Protein AF-A0A972VEA0-F1 (afdb_monomer_lite)

Sequence (124 aa):
VVLGPGDGTGSLEWFEWDGEKWISHELLDFVDHGHSLSLADFDEDGLCDIFTAEMRLNGGNAEAKAWVFFNNGSGSFEKRIIAEGFGWHESKPADLDGDGDIDLLEKPYNWEAPRLDVWLNQAR

Structure (mmCIF, N/CA/C/O backbone):
data_AF-A0A972VEA0-F1
#
_entry.id   AF-A0A972VEA0-F1
#
loop_
_atom_site.group_PDB
_atom_site.id
_atom_site.type_symbol
_atom_site.label_atom_id
_atom_site.label_alt_id
_atom_site.label_comp_id
_atom_site.label_asym_id
_atom_site.label_entity_id
_atom_site.label_seq_id
_atom_site.pdbx_PDB_ins_code
_atom_site.Cartn_x
_atom_site.Cartn_y
_atom_site.Cartn_z
_atom_site.occupancy
_atom_site.B_iso_or_equiv
_atom_site.auth_seq_id
_atom_site.auth_comp_id
_atom_site.auth_asym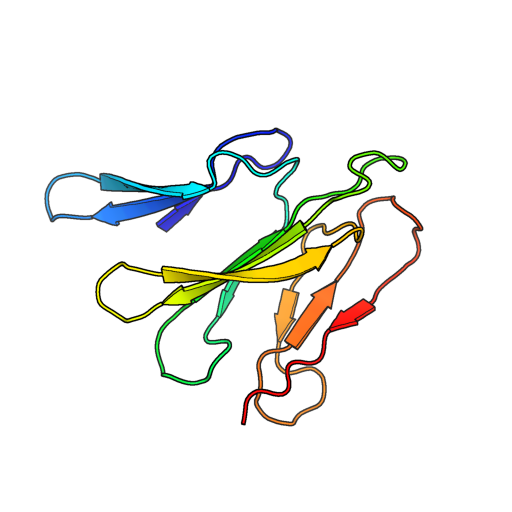_id
_atom_site.auth_atom_id
_atom_site.pdbx_PDB_model_num
ATOM 1 N N . VAL A 1 1 ? -9.745 6.873 8.653 1.00 95.19 1 VAL A N 1
ATOM 2 C CA . VAL A 1 1 ? -9.393 7.509 7.351 1.00 95.19 1 VAL A CA 1
ATOM 3 C C . VAL A 1 1 ? -7.897 7.365 7.159 1.00 95.19 1 VAL A C 1
ATOM 5 O O . VAL A 1 1 ? -7.211 7.437 8.159 1.00 95.19 1 VAL A O 1
ATOM 8 N N . VAL A 1 2 ? -7.383 7.147 5.951 1.00 97.31 2 VAL A N 1
ATOM 9 C CA . VAL A 1 2 ? -5.929 7.079 5.703 1.00 97.31 2 VAL A CA 1
ATOM 10 C C . VAL A 1 2 ? -5.566 8.146 4.682 1.00 97.31 2 VAL A C 1
ATOM 12 O O . VAL A 1 2 ? -6.291 8.299 3.700 1.00 97.31 2 VAL A O 1
ATOM 15 N N . LEU A 1 3 ? -4.495 8.900 4.928 1.00 97.31 3 LEU A N 1
ATOM 16 C CA . LEU A 1 3 ? -3.998 9.944 4.035 1.00 97.31 3 LEU A CA 1
ATOM 17 C C . LEU A 1 3 ? -2.506 9.733 3.774 1.00 97.31 3 LEU A C 1
ATOM 19 O O . LEU A 1 3 ? -1.750 9.396 4.683 1.00 97.31 3 LEU A O 1
ATOM 23 N N . GLY A 1 4 ? -2.104 9.951 2.525 1.00 96.69 4 GLY A N 1
ATOM 24 C CA . GLY A 1 4 ? -0.712 9.943 2.085 1.00 96.69 4 GLY A CA 1
ATOM 25 C C . GLY A 1 4 ? -0.366 11.212 1.299 1.00 96.69 4 GLY A C 1
ATOM 26 O O . GLY A 1 4 ? -1.251 12.024 1.010 1.00 96.69 4 GLY A O 1
ATOM 27 N N . PRO A 1 5 ? 0.912 11.395 0.936 1.00 95.25 5 PRO A N 1
ATOM 28 C CA . PRO A 1 5 ? 1.428 12.666 0.425 1.00 95.25 5 PRO A CA 1
ATOM 29 C C . PRO A 1 5 ? 1.100 12.965 -1.050 1.00 95.25 5 PRO A C 1
ATOM 31 O O . PRO A 1 5 ? 1.275 14.106 -1.479 1.00 95.25 5 PRO A O 1
ATOM 34 N N . GLY A 1 6 ? 0.629 11.991 -1.840 1.00 94.06 6 GLY A N 1
ATOM 35 C CA . GLY A 1 6 ? 0.309 12.192 -3.260 1.00 94.06 6 GLY A CA 1
ATOM 36 C C . GLY A 1 6 ? 1.551 12.502 -4.102 1.00 94.06 6 GLY A C 1
ATOM 37 O O . GLY A 1 6 ? 2.462 11.690 -4.142 1.00 94.06 6 GLY A O 1
ATOM 38 N N . ASP A 1 7 ? 1.605 13.672 -4.750 1.00 91.31 7 ASP A N 1
ATOM 39 C CA . ASP A 1 7 ? 2.723 14.131 -5.608 1.00 91.31 7 ASP A CA 1
ATOM 40 C C . ASP A 1 7 ? 3.986 14.584 -4.843 1.00 91.31 7 ASP A C 1
ATOM 42 O O . ASP A 1 7 ? 4.913 15.134 -5.436 1.00 91.31 7 ASP A O 1
ATOM 46 N N . GLY A 1 8 ? 4.023 14.417 -3.522 1.00 93.62 8 GLY A N 1
ATOM 47 C CA . GLY A 1 8 ? 5.156 14.807 -2.688 1.00 93.62 8 GLY A CA 1
ATOM 48 C C . GLY A 1 8 ? 5.745 13.650 -1.895 1.00 93.62 8 GLY A C 1
ATOM 49 O O . GLY A 1 8 ? 5.278 12.514 -1.949 1.00 93.62 8 GLY A O 1
ATOM 50 N N . THR A 1 9 ? 6.758 13.977 -1.100 1.00 96.19 9 THR A N 1
ATOM 51 C CA . THR A 1 9 ? 7.306 13.094 -0.070 1.00 96.19 9 THR A CA 1
ATOM 52 C C . THR A 1 9 ? 6.777 13.550 1.289 1.00 96.19 9 THR A C 1
ATOM 54 O O . THR A 1 9 ? 6.914 14.722 1.645 1.00 96.19 9 THR A O 1
ATOM 57 N N . GLY A 1 10 ? 6.163 12.650 2.051 1.00 97.25 10 GLY A N 1
ATOM 58 C CA . GLY A 1 10 ? 5.589 12.971 3.362 1.00 97.25 10 GLY A CA 1
ATOM 59 C C . GLY A 1 10 ? 5.001 11.750 4.056 1.00 97.25 10 GLY A C 1
ATOM 60 O O . GLY A 1 10 ? 4.989 10.669 3.468 1.00 97.25 10 GLY A O 1
ATOM 61 N N . SER A 1 11 ? 4.548 11.914 5.298 1.00 98.12 11 SER A N 1
ATOM 62 C CA . SER A 1 11 ? 4.069 10.808 6.131 1.00 98.12 11 SER A CA 1
ATOM 63 C C . SER A 1 11 ? 2.848 10.102 5.535 1.00 98.12 11 SER A C 1
ATOM 65 O O . SER A 1 11 ? 2.032 10.693 4.820 1.00 98.12 11 SER A O 1
ATOM 67 N N . LEU A 1 12 ? 2.725 8.812 5.853 1.00 98.44 12 LEU A N 1
ATOM 68 C CA . LEU A 1 12 ? 1.470 8.077 5.735 1.00 98.44 12 LEU A CA 1
ATOM 69 C C . LEU A 1 12 ? 0.835 8.019 7.119 1.00 98.44 12 LEU A C 1
ATOM 71 O O . LEU A 1 12 ? 1.436 7.490 8.055 1.00 98.44 12 LEU A O 1
ATOM 75 N N . GLU A 1 13 ? -0.389 8.517 7.238 1.00 97.94 13 GLU A N 1
ATOM 76 C CA . GLU A 1 13 ? -1.095 8.592 8.514 1.00 97.94 13 GLU A CA 1
ATOM 77 C C . GLU A 1 13 ? -2.488 7.986 8.398 1.00 97.94 13 GLU A C 1
ATOM 79 O O . GLU A 1 13 ? -3.194 8.179 7.401 1.00 97.94 13 GLU A O 1
ATOM 84 N N . TRP A 1 14 ? -2.916 7.294 9.453 1.00 96.88 14 TRP A N 1
ATOM 85 C CA . TRP A 1 14 ? -4.320 6.970 9.645 1.00 96.88 14 TRP A CA 1
ATOM 86 C C . TRP A 1 14 ? -4.924 7.829 10.754 1.00 96.88 14 TRP A C 1
ATOM 88 O O . TRP A 1 14 ? -4.272 8.219 11.717 1.00 96.88 14 TRP A O 1
ATOM 98 N N . PHE A 1 15 ? -6.194 8.158 10.576 1.00 96.75 15 PHE A N 1
ATOM 99 C CA . PHE A 1 15 ? -6.958 9.061 11.414 1.00 96.75 15 PHE A CA 1
ATOM 100 C C . PHE A 1 15 ? -8.156 8.323 11.993 1.00 96.75 15 PHE A C 1
ATOM 102 O O . PHE A 1 15 ? -8.992 7.783 11.249 1.00 96.75 15 PHE A O 1
ATOM 109 N N . GLU A 1 16 ? -8.240 8.354 13.314 1.00 95.44 16 GLU A N 1
ATOM 110 C CA . GLU A 1 16 ? -9.312 7.807 14.134 1.00 95.44 16 GLU A CA 1
ATOM 111 C C . GLU A 1 16 ? -10.223 8.934 14.619 1.00 95.44 16 GLU A C 1
ATOM 113 O O . GLU A 1 16 ? -9.734 9.968 15.067 1.00 95.44 16 GLU A O 1
ATOM 118 N N . TRP A 1 17 ? -11.541 8.756 14.547 1.00 96.75 17 TRP A N 1
ATOM 119 C CA . TRP A 1 17 ? -12.476 9.677 15.194 1.00 96.75 17 TRP A CA 1
ATOM 120 C C . TRP A 1 17 ? -12.775 9.177 16.607 1.00 96.75 17 TRP A C 1
ATOM 122 O O . TRP A 1 17 ? -13.403 8.131 16.756 1.00 96.75 17 TRP A O 1
ATOM 132 N N . ASP A 1 18 ? -12.371 9.929 17.633 1.00 95.88 18 ASP A N 1
ATOM 133 C CA . ASP A 1 18 ? -12.560 9.538 19.042 1.00 95.88 18 ASP A CA 1
ATOM 134 C C . ASP A 1 18 ? -13.942 9.916 19.616 1.00 95.88 18 ASP A C 1
ATOM 136 O O . ASP A 1 18 ? -14.247 9.619 20.771 1.00 95.88 18 ASP A O 1
ATOM 140 N N . GLY A 1 19 ? -14.793 10.563 18.812 1.00 97.88 19 GLY A N 1
ATOM 141 C CA . GLY A 1 19 ? -16.074 11.130 19.242 1.00 97.88 19 GLY A CA 1
ATOM 142 C C . GLY A 1 19 ? -16.091 12.661 19.274 1.00 97.88 19 GLY A C 1
ATOM 143 O O . GLY A 1 19 ? -17.171 13.245 19.177 1.00 97.88 19 GLY A O 1
ATOM 144 N N . GLU A 1 20 ? -14.925 13.307 19.346 1.00 98.38 20 GLU A N 1
ATOM 145 C CA . GLU A 1 20 ? -14.781 14.766 19.453 1.00 98.38 20 GLU A CA 1
ATOM 146 C C . GLU A 1 20 ? -13.797 15.356 18.437 1.00 98.38 20 GLU A C 1
ATOM 148 O O . GLU A 1 20 ? -13.993 16.477 17.955 1.00 98.38 20 GLU A O 1
ATOM 153 N N . LYS A 1 21 ? -12.736 14.619 18.106 1.00 97.88 21 LYS A N 1
ATOM 154 C CA . LYS A 1 21 ? -11.676 15.043 17.190 1.00 97.88 21 LYS A CA 1
ATOM 155 C C . LYS A 1 21 ? -11.104 13.861 16.413 1.00 97.88 21 LYS A C 1
ATOM 157 O O . LYS A 1 21 ? -11.274 12.695 16.756 1.00 97.88 21 LYS A O 1
ATOM 162 N N . TRP A 1 22 ? -10.385 14.199 15.349 1.00 97.94 22 TRP A N 1
ATOM 163 C CA . TRP A 1 22 ? -9.544 13.246 14.641 1.00 97.94 22 TRP A CA 1
ATOM 164 C C . TRP A 1 22 ? -8.193 13.125 15.351 1.00 97.94 22 TRP A C 1
ATOM 166 O O . TRP A 1 22 ? -7.521 14.134 15.578 1.00 97.94 22 TRP A O 1
ATOM 176 N N . ILE A 1 23 ? -7.811 11.900 15.696 1.00 97.31 23 ILE A N 1
ATOM 177 C CA . ILE A 1 23 ? -6.497 11.531 16.223 1.00 97.31 23 ILE A CA 1
ATOM 178 C C . ILE A 1 23 ? -5.687 10.944 15.075 1.00 97.31 23 ILE A C 1
ATOM 180 O O . ILE A 1 23 ? -6.144 9.996 14.440 1.00 97.31 23 ILE A O 1
ATOM 184 N N . SER A 1 24 ? -4.518 11.520 14.791 1.00 97.00 24 SER A N 1
ATOM 185 C CA . SER A 1 24 ? -3.598 10.971 13.799 1.00 97.00 24 SER A CA 1
ATOM 186 C C . SER A 1 24 ? -2.660 9.947 14.425 1.00 97.00 24 SER A C 1
ATOM 188 O O . SER A 1 24 ? -2.225 10.081 15.571 1.00 97.00 24 SER A O 1
ATOM 190 N N . HIS A 1 25 ? -2.343 8.935 13.633 1.00 96.44 25 HIS A N 1
ATOM 191 C CA . HIS A 1 25 ? -1.453 7.841 13.967 1.00 96.44 25 HIS A CA 1
ATOM 192 C C . HIS A 1 25 ? -0.545 7.589 12.758 1.00 96.44 25 HIS A C 1
ATOM 194 O O . HIS A 1 25 ? -1.020 7.306 11.655 1.00 96.44 25 HIS A O 1
ATOM 200 N N . GLU A 1 26 ? 0.763 7.723 12.951 1.00 97.31 26 GLU A N 1
ATOM 201 C CA . GLU A 1 26 ? 1.756 7.557 11.887 1.00 97.31 26 GLU A CA 1
ATOM 202 C C . GLU A 1 26 ? 1.959 6.073 11.544 1.00 97.31 26 GLU A C 1
ATOM 204 O O . GLU A 1 26 ? 2.141 5.234 12.427 1.00 97.31 26 GLU A O 1
ATOM 209 N N . LEU A 1 27 ? 1.928 5.751 10.249 1.00 98.00 27 LEU A N 1
ATOM 210 C CA . LEU A 1 27 ? 2.242 4.423 9.708 1.00 98.00 27 LEU A CA 1
ATOM 211 C C . LEU A 1 27 ? 3.657 4.385 9.117 1.00 98.00 27 LEU A C 1
ATOM 213 O O . LEU A 1 27 ? 4.373 3.386 9.255 1.00 98.00 27 LEU A O 1
ATOM 217 N N . LEU A 1 28 ? 4.047 5.476 8.448 1.00 98.12 28 LEU A N 1
ATOM 218 C CA . LEU A 1 28 ? 5.375 5.700 7.881 1.00 98.12 28 LEU A CA 1
ATOM 219 C C . LEU A 1 28 ? 5.772 7.165 8.021 1.00 98.12 28 LEU A C 1
ATOM 221 O O . LEU A 1 28 ? 4.992 8.044 7.656 1.00 98.12 28 LEU A O 1
ATOM 225 N N . ASP A 1 29 ? 7.026 7.389 8.408 1.00 97.56 29 ASP A N 1
ATOM 226 C CA . ASP A 1 29 ? 7.669 8.704 8.450 1.00 97.56 29 ASP A CA 1
ATOM 227 C C . ASP A 1 29 ? 7.606 9.404 7.080 1.00 97.56 29 ASP A C 1
ATOM 229 O O . ASP A 1 29 ? 7.414 10.618 6.995 1.00 97.56 29 ASP A O 1
ATOM 233 N N . PHE A 1 30 ? 7.764 8.642 5.989 1.00 97.19 30 PHE A N 1
ATOM 234 C CA . PHE A 1 30 ? 7.561 9.140 4.634 1.00 97.19 30 PHE A CA 1
ATOM 235 C C . PHE A 1 30 ? 7.159 8.052 3.626 1.00 97.19 30 PHE A C 1
ATOM 237 O O . PHE A 1 30 ? 7.488 6.878 3.784 1.00 97.19 30 PHE A O 1
ATOM 244 N N . VAL A 1 31 ? 6.494 8.492 2.559 1.00 98.12 31 VAL A N 1
ATOM 245 C CA . VAL A 1 31 ? 6.265 7.782 1.296 1.00 98.12 31 VAL A CA 1
ATOM 246 C C . VAL A 1 31 ? 6.658 8.733 0.169 1.00 98.12 31 VAL A C 1
ATOM 248 O O . VAL A 1 31 ? 6.202 9.878 0.148 1.00 98.12 31 VAL A O 1
ATOM 251 N N . ASP A 1 32 ? 7.510 8.301 -0.757 1.00 97.25 32 ASP A N 1
ATOM 252 C CA . ASP A 1 32 ? 7.903 9.113 -1.909 1.00 97.25 32 ASP A CA 1
ATOM 253 C C . ASP A 1 32 ? 6.8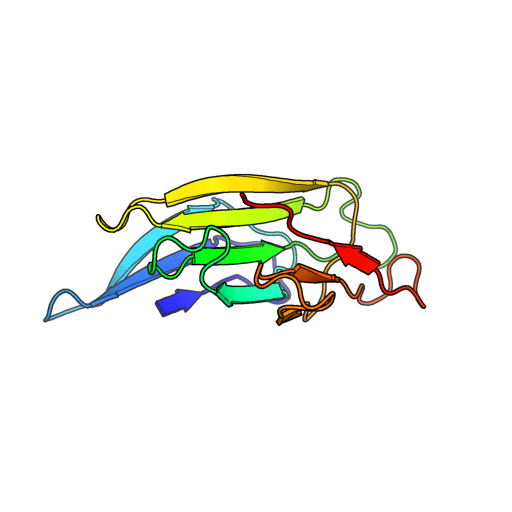98 8.991 -3.068 1.00 97.25 32 ASP A C 1
ATOM 255 O O . ASP A 1 32 ? 6.777 7.944 -3.707 1.00 97.25 32 ASP A O 1
ATOM 259 N N . HIS A 1 33 ? 6.166 10.074 -3.347 1.00 96.19 33 HIS A N 1
ATOM 260 C CA . HIS A 1 33 ? 5.141 10.144 -4.391 1.00 96.19 33 HIS A CA 1
ATOM 261 C C . HIS A 1 33 ? 4.074 9.028 -4.272 1.00 96.19 33 HIS A C 1
ATOM 263 O O . HIS A 1 33 ? 3.821 8.275 -5.216 1.00 96.19 33 HIS A O 1
ATOM 269 N N . GLY A 1 34 ? 3.475 8.885 -3.083 1.00 95.75 34 GLY A N 1
ATOM 270 C CA . GLY A 1 34 ? 2.529 7.815 -2.735 1.00 95.75 34 GLY A CA 1
ATOM 271 C C . GLY A 1 34 ? 1.170 7.900 -3.442 1.00 95.75 34 GLY A C 1
ATOM 272 O O . GLY A 1 34 ? 0.181 8.308 -2.834 1.00 95.75 34 GLY A O 1
ATOM 273 N N . HIS A 1 35 ? 1.114 7.500 -4.716 1.00 95.44 35 HIS A N 1
ATOM 274 C CA . HIS A 1 35 ? -0.087 7.527 -5.576 1.00 95.44 35 HIS A CA 1
ATOM 275 C C . HIS A 1 35 ? -0.885 6.224 -5.615 1.00 95.44 35 HIS A C 1
ATOM 277 O O . HIS A 1 35 ? -1.886 6.109 -6.325 1.00 95.44 35 HIS A O 1
ATOM 283 N N . SER A 1 36 ? -0.444 5.215 -4.878 1.00 97.50 36 SER A N 1
ATOM 284 C CA . SER A 1 36 ? -1.223 4.002 -4.664 1.00 97.50 36 SER A CA 1
ATOM 285 C C . SER A 1 36 ? -1.596 3.955 -3.194 1.00 97.50 36 SER A C 1
ATOM 287 O O . SER A 1 36 ? -0.707 3.910 -2.355 1.00 97.50 36 SER A O 1
ATOM 289 N N . LEU A 1 37 ? -2.892 4.008 -2.895 1.00 98.06 37 LEU A N 1
ATOM 290 C CA . LEU A 1 37 ? -3.441 3.834 -1.554 1.00 98.06 37 LEU A CA 1
ATOM 291 C C . LEU A 1 37 ? -4.776 3.105 -1.680 1.00 98.06 37 LEU A C 1
ATOM 293 O O . LEU A 1 37 ? -5.683 3.580 -2.369 1.00 98.06 37 LEU A O 1
ATOM 297 N N . SER A 1 38 ? -4.902 1.958 -1.026 1.00 97.94 38 SER A N 1
ATOM 298 C CA . SER A 1 38 ? -6.149 1.199 -1.002 1.00 97.94 38 SER A CA 1
ATOM 299 C C . SER A 1 38 ? -6.330 0.459 0.310 1.00 97.94 38 SER A C 1
ATOM 301 O O . SER A 1 38 ? -5.389 0.253 1.072 1.00 97.94 38 SER A O 1
ATOM 303 N N . LEU A 1 39 ? -7.576 0.075 0.544 1.00 97.56 39 LEU A N 1
ATOM 304 C CA . LEU A 1 39 ? -8.031 -0.662 1.704 1.00 97.56 39 LEU A CA 1
ATOM 305 C C . LEU A 1 39 ? -8.647 -1.974 1.208 1.00 97.56 39 LEU A C 1
ATOM 307 O O . LEU A 1 39 ? -9.526 -1.925 0.344 1.00 97.56 39 LEU A O 1
ATOM 311 N N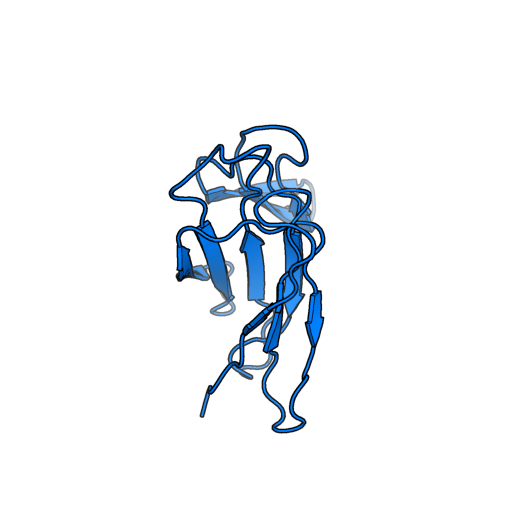 . ALA A 1 40 ? -8.160 -3.108 1.700 1.00 97.38 40 ALA A N 1
ATOM 312 C CA . ALA A 1 40 ? -8.649 -4.453 1.387 1.00 97.38 40 ALA A CA 1
ATOM 313 C C . ALA A 1 40 ? -8.262 -5.407 2.526 1.00 97.38 40 ALA A C 1
ATOM 315 O O . ALA A 1 40 ? -7.427 -5.042 3.341 1.00 97.38 40 ALA A O 1
ATOM 316 N N . ASP A 1 41 ? -8.879 -6.578 2.595 1.00 97.00 41 ASP A N 1
ATOM 317 C CA . ASP A 1 41 ? -8.522 -7.654 3.527 1.00 97.00 41 ASP A CA 1
ATOM 318 C C . ASP A 1 41 ? -7.563 -8.596 2.779 1.00 97.00 41 ASP A C 1
ATOM 320 O O . ASP A 1 41 ? -8.004 -9.328 1.893 1.00 97.00 41 ASP A O 1
ATOM 324 N N . PHE A 1 42 ? -6.248 -8.449 2.985 1.00 97.56 42 PHE A N 1
ATOM 325 C CA . PHE A 1 42 ? -5.228 -9.174 2.209 1.00 97.56 42 PHE A CA 1
ATOM 326 C C . PHE A 1 42 ? -4.850 -10.522 2.835 1.00 97.56 42 PHE A C 1
ATOM 328 O O . PHE A 1 42 ? -4.176 -11.314 2.174 1.00 97.56 42 PHE A O 1
ATOM 335 N N . ASP A 1 43 ? -5.215 -10.775 4.091 1.00 96.38 43 ASP A N 1
ATOM 336 C CA . ASP A 1 43 ? -4.957 -12.046 4.780 1.00 96.38 43 ASP A CA 1
ATOM 337 C C . ASP A 1 43 ? -6.228 -12.810 5.192 1.00 96.38 43 ASP A C 1
ATOM 339 O O . ASP A 1 43 ? -6.134 -13.838 5.867 1.00 96.38 43 ASP A O 1
ATOM 343 N N . GLU A 1 44 ? -7.389 -12.360 4.711 1.00 95.56 44 GLU A N 1
ATOM 344 C CA . GLU A 1 44 ? -8.710 -12.974 4.883 1.00 95.56 44 GLU A CA 1
ATOM 345 C C . GLU A 1 44 ? -9.157 -13.119 6.348 1.00 95.56 44 GLU A C 1
ATOM 347 O O . GLU A 1 44 ? -9.956 -14.002 6.696 1.00 95.56 44 GLU A O 1
ATOM 352 N N . ASP A 1 45 ? -8.669 -12.256 7.240 1.00 95.88 45 ASP A N 1
ATOM 353 C CA . ASP A 1 45 ? -9.018 -12.306 8.660 1.00 95.88 45 ASP A CA 1
ATOM 354 C C . ASP A 1 45 ? -10.319 -11.540 8.997 1.00 95.88 45 ASP A C 1
ATOM 356 O O . ASP A 1 45 ? -10.841 -11.608 10.121 1.00 95.88 45 ASP A O 1
ATOM 360 N N . GLY A 1 46 ? -10.906 -10.875 7.997 1.00 95.56 46 GLY A N 1
ATOM 361 C CA . GLY A 1 46 ? -12.116 -10.068 8.100 1.00 95.56 46 GLY A CA 1
ATOM 362 C C . GLY A 1 46 ? -11.861 -8.624 8.537 1.00 95.56 46 GLY A C 1
ATOM 363 O O . GLY A 1 46 ? -12.827 -7.870 8.731 1.00 95.56 46 GLY A O 1
ATOM 364 N N . LEU A 1 47 ? -10.602 -8.224 8.720 1.00 96.44 47 LEU A N 1
ATOM 365 C CA . LEU A 1 47 ? -10.187 -6.871 9.049 1.00 96.44 47 LEU A CA 1
ATOM 366 C C . LEU A 1 47 ? -9.641 -6.173 7.807 1.00 96.44 47 LEU A C 1
ATOM 368 O O . LEU A 1 47 ? -9.083 -6.749 6.887 1.00 96.44 47 LEU A O 1
ATOM 372 N N . CYS A 1 48 ? -9.867 -4.865 7.751 1.00 95.56 48 CYS A N 1
ATOM 373 C CA . CYS A 1 48 ? -9.395 -4.083 6.625 1.00 95.56 48 CYS A CA 1
ATOM 374 C C . CYS A 1 48 ? -7.943 -3.655 6.852 1.00 95.56 48 CYS A C 1
ATOM 376 O O . CYS A 1 48 ? -7.664 -2.928 7.815 1.00 95.56 48 CYS A O 1
ATOM 378 N N . ASP A 1 49 ? -7.079 -4.014 5.912 1.00 98.06 49 ASP A N 1
ATOM 379 C CA . ASP A 1 49 ? -5.670 -3.641 5.844 1.00 98.06 49 ASP A CA 1
ATOM 380 C C . ASP A 1 49 ? -5.455 -2.403 4.974 1.00 98.06 49 ASP A C 1
ATOM 382 O O . ASP A 1 49 ? -6.372 -1.889 4.322 1.00 98.06 49 ASP A O 1
ATOM 386 N N . ILE A 1 50 ? -4.211 -1.921 4.947 1.00 98.44 50 ILE A N 1
ATOM 387 C CA . ILE A 1 50 ? -3.808 -0.749 4.167 1.00 98.44 50 ILE A CA 1
ATOM 388 C C . ILE A 1 50 ? -2.684 -1.135 3.213 1.00 98.44 50 ILE A C 1
ATOM 390 O O . ILE A 1 50 ? -1.618 -1.561 3.645 1.00 98.44 50 ILE A O 1
ATOM 394 N N . PHE A 1 51 ? -2.884 -0.897 1.921 1.00 98.62 51 PHE A N 1
ATOM 395 C CA . PHE A 1 51 ? -1.830 -0.954 0.914 1.00 98.62 51 PHE A CA 1
ATOM 396 C C . PHE A 1 51 ? -1.407 0.459 0.519 1.00 98.62 51 PHE A C 1
ATOM 398 O O . PHE A 1 51 ? -2.260 1.302 0.234 1.00 98.62 51 PHE A O 1
ATOM 405 N N . THR A 1 52 ? -0.099 0.707 0.458 1.00 98.69 52 THR A N 1
ATOM 406 C CA . THR A 1 52 ? 0.468 1.924 -0.135 1.00 98.69 52 THR A CA 1
ATOM 407 C C . THR A 1 52 ? 1.743 1.609 -0.903 1.00 98.69 52 THR A C 1
ATOM 409 O O . THR A 1 52 ? 2.447 0.654 -0.569 1.00 98.69 52 THR A O 1
ATOM 412 N N . ALA A 1 53 ? 2.083 2.419 -1.899 1.00 98.31 53 ALA A N 1
ATOM 413 C CA . ALA A 1 53 ? 3.329 2.236 -2.630 1.00 98.31 53 ALA A CA 1
ATOM 414 C C . ALA A 1 53 ? 3.881 3.531 -3.225 1.00 98.31 53 ALA A C 1
ATOM 416 O O . ALA A 1 53 ? 3.136 4.458 -3.552 1.00 98.31 53 ALA A O 1
ATOM 417 N N . GLU A 1 54 ? 5.200 3.555 -3.383 1.00 98.12 54 GLU A N 1
ATOM 418 C CA . GLU A 1 54 ? 5.947 4.669 -3.948 1.00 98.12 54 GLU A CA 1
ATOM 419 C C . GLU A 1 54 ? 5.978 4.622 -5.471 1.00 98.12 54 GLU A C 1
ATOM 421 O O . GLU A 1 54 ? 6.106 3.570 -6.111 1.00 98.12 54 GLU A O 1
ATOM 426 N N . MET A 1 55 ? 5.928 5.807 -6.064 1.00 96.25 55 MET A N 1
ATOM 427 C CA . MET A 1 55 ? 6.088 5.966 -7.496 1.00 96.25 55 MET A CA 1
ATOM 428 C C . MET A 1 55 ? 7.567 6.084 -7.871 1.00 96.25 55 MET A C 1
ATOM 430 O O . MET A 1 55 ? 8.388 6.668 -7.166 1.00 96.25 55 MET A O 1
ATOM 434 N N . ARG A 1 56 ? 7.895 5.600 -9.072 1.00 95.75 56 ARG A N 1
ATOM 435 C CA . ARG A 1 56 ? 9.162 5.892 -9.749 1.00 95.75 56 ARG A CA 1
ATOM 436 C C . ARG A 1 56 ? 8.918 6.834 -10.921 1.00 95.75 56 ARG A C 1
ATOM 438 O O . ARG A 1 56 ? 8.252 6.465 -11.889 1.00 95.75 56 ARG A O 1
ATOM 445 N N . LEU A 1 57 ? 9.479 8.041 -10.848 1.00 91.69 57 LEU A N 1
ATOM 446 C CA . LEU A 1 57 ? 9.396 9.049 -11.908 1.00 91.69 57 LEU A CA 1
ATOM 447 C C . LEU A 1 57 ? 10.727 9.143 -12.663 1.00 91.69 57 LEU A C 1
ATOM 449 O O . LEU A 1 57 ? 11.760 9.458 -12.077 1.00 91.69 57 LEU A O 1
ATOM 453 N N . ASN A 1 58 ? 10.711 8.900 -13.976 1.00 90.00 58 ASN A N 1
ATOM 454 C CA . ASN A 1 58 ? 11.881 9.015 -14.861 1.00 90.00 58 ASN A CA 1
ATOM 455 C C . ASN A 1 58 ? 13.116 8.220 -14.377 1.00 90.00 58 ASN A C 1
ATOM 457 O O . ASN A 1 58 ? 14.251 8.665 -14.538 1.00 90.00 58 ASN A O 1
ATOM 461 N N . GLY A 1 59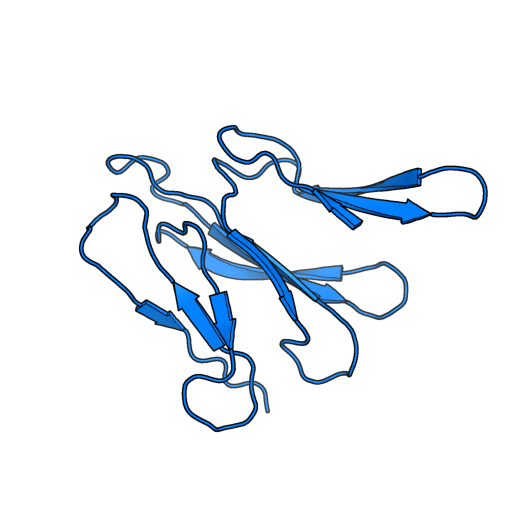 ? 12.903 7.056 -13.754 1.00 85.94 59 GLY A N 1
ATOM 462 C CA . GLY A 1 59 ? 13.976 6.218 -13.202 1.00 85.94 59 GLY A CA 1
ATOM 463 C C . GLY A 1 59 ? 14.454 6.606 -11.797 1.00 85.94 59 GLY A C 1
ATOM 464 O O . GLY A 1 59 ? 15.265 5.874 -11.229 1.00 85.94 59 GLY A O 1
ATOM 465 N N . GLY A 1 60 ? 13.927 7.692 -11.219 1.00 93.69 60 GLY A N 1
ATOM 466 C CA . GLY A 1 60 ? 14.111 8.049 -9.812 1.00 93.69 60 GLY A CA 1
ATOM 467 C C . GLY A 1 60 ? 13.532 7.008 -8.847 1.00 93.69 60 GLY A C 1
ATOM 468 O O . GLY A 1 60 ? 12.870 6.056 -9.270 1.00 93.69 60 GLY A O 1
ATOM 469 N N . ASN A 1 61 ? 13.829 7.197 -7.559 1.00 95.50 61 ASN A N 1
ATOM 470 C CA . ASN A 1 61 ? 13.471 6.295 -6.463 1.00 95.50 61 ASN A CA 1
ATOM 471 C C . ASN A 1 61 ? 13.753 4.812 -6.795 1.00 95.50 61 ASN A C 1
ATOM 473 O O . ASN A 1 61 ? 12.858 3.983 -6.907 1.00 95.50 61 ASN A O 1
ATOM 477 N N . ALA A 1 62 ? 15.020 4.472 -7.054 1.00 96.44 62 ALA A N 1
ATOM 478 C CA . ALA A 1 62 ? 15.397 3.119 -7.479 1.00 96.44 62 ALA A CA 1
ATOM 479 C C . ALA A 1 62 ? 15.108 2.031 -6.432 1.00 96.44 62 ALA A C 1
ATOM 481 O O . ALA A 1 62 ? 15.029 0.861 -6.793 1.00 96.44 62 ALA A O 1
ATOM 482 N N . GLU A 1 63 ? 14.931 2.426 -5.173 1.00 96.44 63 GLU A N 1
ATOM 483 C CA . GLU A 1 63 ? 14.585 1.555 -4.050 1.00 96.44 63 GLU A CA 1
ATOM 484 C C . GLU A 1 63 ? 13.102 1.679 -3.666 1.00 96.44 63 GLU A C 1
ATOM 486 O O . GLU A 1 63 ? 12.747 1.291 -2.558 1.00 96.44 63 GLU A O 1
ATOM 491 N N . ALA A 1 64 ? 12.254 2.207 -4.563 1.00 97.38 64 ALA A N 1
ATOM 492 C CA . ALA A 1 64 ? 10.828 2.426 -4.322 1.00 97.38 64 ALA A CA 1
ATOM 493 C C . ALA A 1 64 ? 10.147 1.192 -3.736 1.00 97.38 64 ALA A C 1
ATOM 495 O O . ALA A 1 64 ? 10.355 0.076 -4.222 1.00 97.38 64 ALA A O 1
ATOM 496 N N . LYS A 1 65 ? 9.320 1.397 -2.714 1.00 98.38 65 LYS A N 1
ATOM 497 C CA . LYS A 1 65 ? 8.705 0.296 -1.966 1.00 98.38 65 LYS A CA 1
ATOM 498 C C . LYS A 1 65 ? 7.194 0.279 -2.091 1.00 98.38 65 LYS A C 1
ATOM 500 O O . LYS A 1 65 ? 6.544 1.313 -2.222 1.00 98.38 65 LYS A O 1
ATOM 505 N N . ALA A 1 66 ? 6.650 -0.923 -1.987 1.00 98.50 66 ALA A N 1
ATOM 506 C CA 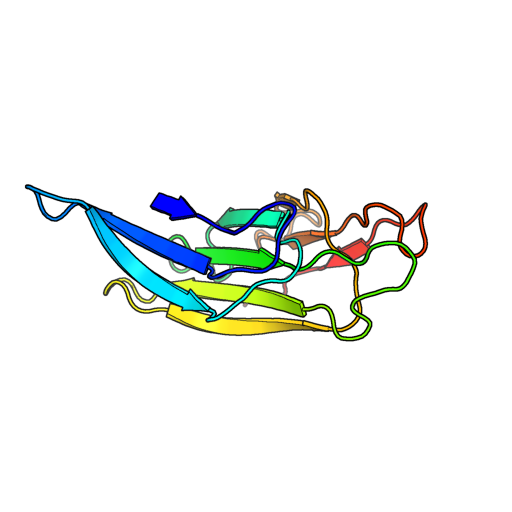. ALA A 1 66 ? 5.242 -1.163 -1.733 1.00 98.50 66 ALA A CA 1
ATOM 507 C C . ALA A 1 66 ? 5.084 -1.860 -0.383 1.00 98.50 66 ALA A C 1
ATOM 509 O O . ALA A 1 66 ? 5.819 -2.804 -0.074 1.00 98.50 66 ALA A O 1
ATOM 510 N N . TRP A 1 67 ? 4.120 -1.403 0.410 1.00 98.69 67 TRP A N 1
ATOM 511 C CA . TRP A 1 67 ? 3.831 -1.933 1.734 1.00 98.69 67 TRP A CA 1
ATOM 512 C C . TRP A 1 67 ? 2.383 -2.375 1.856 1.00 98.69 67 TRP A C 1
ATOM 514 O O . TRP A 1 67 ? 1.479 -1.744 1.305 1.00 98.69 67 TRP A O 1
ATOM 524 N N . VAL A 1 68 ? 2.186 -3.398 2.682 1.00 98.50 68 VAL A N 1
ATOM 525 C CA . VAL A 1 68 ? 0.891 -3.739 3.270 1.00 98.50 68 VAL A CA 1
ATOM 526 C C . VAL A 1 68 ? 1.008 -3.628 4.789 1.00 98.50 68 VAL A C 1
ATOM 528 O O . VAL A 1 68 ? 2.013 -4.030 5.383 1.00 98.50 68 VAL A O 1
ATOM 531 N N . PHE A 1 69 ? -0.003 -3.032 5.405 1.00 98.56 69 PHE A N 1
ATOM 532 C CA . PHE A 1 69 ? -0.167 -2.895 6.846 1.00 98.56 69 PHE A CA 1
ATOM 533 C C . PHE A 1 69 ? -1.348 -3.764 7.263 1.00 98.56 69 PHE A C 1
ATOM 535 O O . PHE A 1 69 ? -2.491 -3.349 7.074 1.00 98.56 69 PHE A O 1
ATOM 542 N N . PHE A 1 70 ? -1.052 -4.938 7.816 1.00 98.00 70 PHE A N 1
ATOM 543 C CA . PHE A 1 70 ? -2.052 -5.913 8.247 1.00 98.00 70 PHE A CA 1
ATOM 544 C C . PHE A 1 70 ? -2.649 -5.501 9.585 1.00 98.00 70 PHE A C 1
ATOM 546 O O . PHE A 1 70 ? -1.914 -5.291 10.556 1.00 98.00 70 PHE A O 1
ATOM 553 N N . ASN A 1 71 ? -3.959 -5.313 9.632 1.00 97.12 71 ASN A N 1
ATOM 554 C CA . ASN A 1 71 ? -4.663 -4.790 10.790 1.00 97.12 71 ASN A CA 1
ATOM 555 C C . ASN A 1 71 ? -4.958 -5.898 11.797 1.00 97.12 71 ASN A C 1
ATOM 557 O O . ASN A 1 71 ? -5.659 -6.843 11.495 1.00 97.12 71 ASN A O 1
ATOM 561 N N . ASN A 1 72 ? -4.525 -5.741 13.046 1.00 94.25 72 ASN A N 1
ATOM 562 C CA . ASN A 1 72 ? -4.791 -6.740 14.088 1.00 94.25 72 ASN A CA 1
ATOM 563 C C . ASN A 1 72 ? -6.059 -6.464 14.926 1.00 94.25 72 ASN A C 1
ATOM 565 O O . ASN A 1 72 ? -6.274 -7.084 15.971 1.00 94.25 72 ASN A O 1
ATOM 569 N N . GLY A 1 73 ? -6.858 -5.468 14.535 1.00 92.12 73 GLY A N 1
ATOM 570 C CA . GLY A 1 73 ? -8.140 -5.134 15.158 1.00 92.12 73 GLY A CA 1
ATOM 571 C C . GLY A 1 73 ? -8.043 -4.231 16.390 1.00 92.12 73 GLY A C 1
ATOM 572 O O . GLY A 1 73 ? -9.073 -3.796 16.904 1.00 92.12 73 GLY A O 1
ATOM 573 N N . SER A 1 74 ? -6.836 -3.894 16.857 1.00 88.94 74 SER A N 1
ATOM 574 C CA . SER A 1 74 ? -6.629 -2.983 17.994 1.00 88.94 74 SER A CA 1
ATOM 575 C C . SER A 1 74 ? -6.130 -1.594 17.583 1.00 88.94 74 SER A C 1
ATOM 577 O O . SER A 1 74 ? -5.523 -0.898 18.396 1.00 88.94 74 SER A O 1
ATOM 579 N N . GLY A 1 75 ? -6.304 -1.214 16.313 1.00 84.75 75 GLY A N 1
ATOM 580 C CA . GLY A 1 75 ? -5.694 0.000 15.754 1.00 84.75 75 GLY A CA 1
ATOM 581 C C . GLY A 1 75 ? -4.169 -0.102 15.639 1.00 84.75 75 GLY A C 1
ATOM 582 O O . GLY A 1 75 ? -3.468 0.906 15.655 1.00 84.75 75 GLY A O 1
ATOM 583 N N . SER A 1 76 ? -3.639 -1.325 15.589 1.00 91.06 76 SER A N 1
ATOM 584 C CA . SER A 1 76 ? -2.221 -1.613 15.395 1.00 91.06 76 SER A CA 1
ATOM 585 C C . SER A 1 76 ? -2.043 -2.433 14.124 1.00 91.06 76 SER A C 1
ATOM 587 O O . SER A 1 76 ? -2.912 -3.223 13.761 1.00 91.06 76 SER A O 1
ATOM 589 N N . PHE A 1 77 ? -0.913 -2.233 13.450 1.00 97.31 77 PHE A N 1
ATOM 590 C CA . PHE A 1 77 ? -0.674 -2.825 12.142 1.00 97.31 77 PHE A CA 1
ATOM 591 C C . PHE A 1 77 ? 0.667 -3.553 12.088 1.00 97.31 77 PHE A C 1
ATOM 593 O O . PHE A 1 77 ? 1.695 -3.002 12.496 1.00 97.31 77 PHE A O 1
ATOM 600 N N . GLU A 1 78 ? 0.680 -4.766 11.542 1.00 97.50 78 GLU A N 1
ATOM 601 C CA . GLU A 1 78 ? 1.914 -5.422 11.121 1.00 97.50 78 GLU A CA 1
ATOM 602 C C . GLU A 1 78 ? 2.323 -4.883 9.745 1.00 97.50 78 GLU A C 1
ATOM 604 O O . GLU A 1 78 ? 1.649 -5.093 8.741 1.00 97.50 78 GLU A O 1
ATOM 609 N N . LYS A 1 79 ? 3.451 -4.174 9.685 1.00 97.62 79 LYS A N 1
ATOM 610 C CA . LYS A 1 79 ? 3.987 -3.629 8.433 1.00 97.62 79 LYS A CA 1
ATOM 611 C C . LYS A 1 79 ? 4.828 -4.671 7.697 1.00 97.62 79 LYS A C 1
ATOM 613 O O . LYS A 1 79 ? 5.836 -5.127 8.239 1.00 97.62 79 LYS A O 1
ATOM 618 N N . ARG A 1 80 ? 4.520 -4.925 6.424 1.00 97.88 80 ARG A N 1
ATOM 619 C CA . ARG A 1 80 ? 5.358 -5.716 5.508 1.00 97.88 80 ARG A CA 1
ATOM 620 C C . ARG A 1 80 ? 5.690 -4.931 4.243 1.00 97.88 80 ARG A C 1
ATOM 622 O O . ARG A 1 80 ? 4.846 -4.220 3.711 1.00 97.88 80 ARG A O 1
ATOM 629 N N . ILE A 1 81 ? 6.926 -5.069 3.766 1.00 98.31 81 ILE A N 1
ATOM 630 C CA . ILE A 1 81 ? 7.322 -4.652 2.415 1.00 98.31 81 ILE A CA 1
ATOM 631 C C . ILE A 1 81 ? 7.035 -5.833 1.493 1.00 98.31 81 ILE A C 1
ATOM 633 O O . ILE A 1 81 ? 7.544 -6.925 1.740 1.00 98.31 81 ILE A O 1
ATOM 637 N N . ILE A 1 82 ? 6.232 -5.616 0.456 1.00 97.12 82 ILE A N 1
ATOM 638 C CA . ILE A 1 82 ? 5.835 -6.670 -0.489 1.00 97.12 82 ILE A CA 1
ATOM 639 C C . ILE A 1 82 ? 6.572 -6.573 -1.830 1.00 97.12 82 ILE A C 1
ATOM 641 O O . ILE A 1 82 ? 6.667 -7.560 -2.553 1.00 97.12 82 ILE A O 1
ATOM 645 N N . ALA A 1 83 ? 7.139 -5.406 -2.146 1.00 97.25 83 ALA A N 1
ATOM 646 C CA . ALA A 1 83 ? 7.973 -5.204 -3.323 1.00 97.25 83 ALA A CA 1
ATOM 647 C C . ALA A 1 83 ? 8.978 -4.069 -3.101 1.00 97.25 83 ALA A C 1
ATOM 649 O O . ALA A 1 83 ? 8.675 -3.091 -2.414 1.00 97.25 83 ALA A O 1
ATOM 650 N N . GLU A 1 84 ? 10.148 -4.182 -3.733 1.00 97.56 84 GLU A N 1
ATOM 651 C CA . GLU A 1 84 ? 11.186 -3.147 -3.759 1.00 97.56 84 GLU A CA 1
ATOM 652 C C . GLU A 1 84 ? 11.729 -2.967 -5.181 1.00 97.56 84 GLU A C 1
ATOM 654 O O . GLU A 1 84 ? 11.964 -3.941 -5.897 1.00 97.56 84 GLU A O 1
ATOM 659 N N . GLY A 1 85 ? 11.949 -1.719 -5.590 1.00 96.38 85 GLY A N 1
ATOM 660 C CA . GLY A 1 85 ? 12.511 -1.357 -6.890 1.00 96.38 85 GLY A CA 1
ATOM 661 C C . GLY A 1 85 ? 11.506 -1.282 -8.042 1.00 96.38 85 GLY A C 1
ATOM 662 O O . GLY A 1 85 ? 11.918 -1.113 -9.190 1.00 96.38 85 GLY A O 1
ATOM 663 N N . PHE A 1 86 ? 10.206 -1.348 -7.763 1.00 96.50 86 PHE A N 1
ATOM 664 C CA . PHE A 1 86 ? 9.131 -1.223 -8.757 1.00 96.50 86 PHE A CA 1
ATOM 665 C C . PHE A 1 86 ? 8.423 0.125 -8.596 1.00 96.50 86 PHE A C 1
ATOM 667 O O . PHE A 1 86 ? 8.436 0.704 -7.513 1.00 96.50 86 PHE A O 1
ATOM 674 N N . GLY A 1 87 ? 7.861 0.667 -9.676 1.00 96.00 87 GLY A N 1
ATOM 675 C CA . GLY A 1 87 ? 7.195 1.967 -9.658 1.00 96.00 87 GLY A CA 1
ATO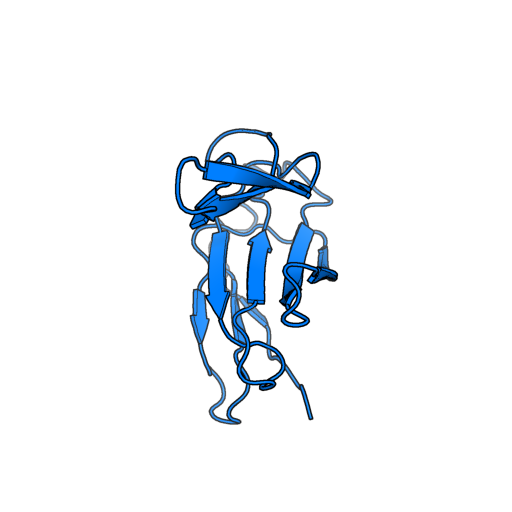M 676 C C . GLY A 1 87 ? 5.684 1.833 -9.644 1.00 96.00 87 GLY A C 1
ATOM 677 O O . GLY A 1 87 ? 5.117 1.359 -10.610 1.00 96.00 87 GLY A O 1
ATOM 678 N N . TRP A 1 88 ? 5.019 2.362 -8.623 1.00 97.12 88 TRP A N 1
ATOM 679 C CA . TRP A 1 88 ? 3.579 2.172 -8.447 1.00 97.12 88 TRP A CA 1
ATOM 680 C C . TRP A 1 88 ? 2.815 3.482 -8.643 1.00 97.12 88 TRP A C 1
ATOM 682 O O . TRP A 1 88 ? 3.200 4.522 -8.115 1.00 97.12 88 TRP A O 1
ATOM 692 N N . HIS A 1 89 ? 1.716 3.458 -9.394 1.00 96.62 89 HIS A N 1
ATOM 693 C CA . HIS A 1 89 ? 0.869 4.627 -9.632 1.00 96.62 89 HIS A CA 1
ATOM 694 C C . HIS A 1 89 ? -0.576 4.207 -9.923 1.00 96.62 89 HIS A C 1
ATOM 696 O O . HIS A 1 89 ? -0.861 3.618 -10.967 1.00 96.62 89 HIS A O 1
ATOM 702 N N . GLU A 1 90 ? -1.501 4.579 -9.032 1.00 95.69 90 GLU A N 1
ATOM 703 C CA . GLU A 1 90 ? -2.923 4.210 -9.099 1.00 95.69 90 GLU A CA 1
ATOM 704 C C . GLU A 1 90 ? -3.180 2.693 -9.163 1.00 95.69 90 GLU A C 1
ATOM 706 O O . GLU A 1 90 ? -4.152 2.238 -9.774 1.00 95.69 90 GLU A O 1
ATOM 711 N N . SER A 1 91 ? -2.324 1.912 -8.507 1.00 97.06 91 SER A N 1
ATOM 712 C CA . SER A 1 91 ? -2.422 0.448 -8.449 1.00 97.06 91 SER A CA 1
ATOM 713 C C . SER A 1 91 ? -3.734 -0.003 -7.794 1.00 97.06 91 SER A C 1
ATOM 715 O O . SER A 1 91 ? -4.328 0.743 -7.003 1.00 97.06 91 SER A O 1
ATOM 717 N N . LYS A 1 92 ? -4.219 -1.202 -8.143 1.00 97.69 92 LYS A N 1
ATOM 718 C CA . LYS A 1 92 ? -5.547 -1.683 -7.723 1.00 97.69 92 LYS A CA 1
ATOM 719 C C . LYS A 1 92 ? -5.500 -3.074 -7.090 1.00 97.69 92 LYS A C 1
ATOM 721 O O . LYS A 1 92 ? -4.935 -3.966 -7.715 1.00 97.69 92 LYS A O 1
ATOM 726 N N . PRO A 1 93 ? -6.137 -3.266 -5.921 1.00 97.94 93 PRO A N 1
ATOM 727 C CA . PRO A 1 93 ? -6.376 -4.592 -5.375 1.00 97.94 93 PRO A CA 1
ATOM 728 C C . PRO A 1 93 ? -7.596 -5.254 -6.027 1.00 97.94 93 PRO A C 1
ATOM 730 O O . PRO A 1 93 ? -8.606 -4.581 -6.267 1.00 97.94 93 PRO A O 1
ATOM 733 N N . ALA A 1 94 ? -7.503 -6.552 -6.303 1.00 97.56 94 ALA A N 1
ATOM 734 C CA . ALA A 1 94 ? -8.605 -7.415 -6.735 1.00 97.56 94 ALA A CA 1
ATOM 735 C C . ALA A 1 94 ? -8.153 -8.880 -6.691 1.00 97.56 94 ALA A C 1
ATOM 737 O O . ALA A 1 94 ? -6.970 -9.133 -6.841 1.00 97.56 94 ALA A O 1
ATOM 738 N N . ASP A 1 95 ? -9.085 -9.820 -6.576 1.00 97.69 95 ASP A N 1
ATOM 739 C CA . ASP A 1 95 ? -8.833 -11.228 -6.914 1.00 97.69 95 ASP A CA 1
ATOM 740 C C . ASP A 1 95 ? -8.701 -11.341 -8.447 1.00 97.69 95 ASP A C 1
ATOM 742 O O . ASP A 1 95 ? -9.679 -11.134 -9.183 1.00 97.69 95 ASP A O 1
ATOM 746 N N . LEU A 1 96 ? -7.473 -11.521 -8.946 1.00 97.88 96 LEU A N 1
ATOM 747 C CA . LEU A 1 96 ? -7.147 -11.463 -10.375 1.00 97.88 96 LEU A CA 1
ATOM 748 C C . LEU A 1 96 ? -6.963 -12.847 -10.995 1.00 97.88 96 LEU A C 1
ATOM 750 O O . LEU A 1 96 ? -7.111 -12.968 -12.219 1.00 97.88 96 LEU A O 1
ATOM 754 N N . ASP A 1 97 ? -6.659 -13.870 -10.198 1.00 97.31 97 ASP A N 1
ATOM 755 C CA . ASP A 1 97 ? -6.529 -15.250 -10.671 1.00 97.31 97 ASP A CA 1
ATOM 756 C C . ASP A 1 97 ? -7.697 -16.176 -10.276 1.00 97.31 97 ASP A C 1
ATOM 758 O O . ASP A 1 97 ? -7.848 -17.257 -10.862 1.00 97.31 97 ASP A O 1
ATOM 762 N N . GLY A 1 98 ? -8.608 -15.698 -9.427 1.00 97.00 98 GLY A N 1
ATOM 763 C CA . GLY A 1 98 ? -9.844 -16.366 -9.043 1.00 97.00 98 GLY A CA 1
ATOM 764 C C . GLY A 1 98 ? -9.687 -17.350 -7.886 1.00 97.00 98 GLY A C 1
ATOM 765 O O . GLY A 1 98 ? -10.523 -18.259 -7.781 1.00 97.00 98 GLY A O 1
ATOM 766 N N . ASP A 1 99 ? -8.623 -17.247 -7.085 1.00 96.31 99 ASP A N 1
ATOM 767 C CA . ASP A 1 99 ? -8.374 -18.146 -5.956 1.00 96.31 99 ASP A CA 1
ATOM 768 C C . ASP A 1 99 ? -8.965 -17.672 -4.618 1.00 96.31 99 ASP A C 1
ATOM 770 O O . ASP A 1 99 ? -9.126 -18.496 -3.712 1.00 96.31 99 ASP A O 1
ATOM 774 N N . GLY A 1 100 ? -9.433 -16.422 -4.563 1.00 94.88 100 GLY A N 1
ATOM 775 C CA . GLY A 1 100 ? -10.077 -15.809 -3.401 1.00 94.88 100 GLY A CA 1
ATOM 776 C C . GLY A 1 100 ? -9.204 -14.776 -2.696 1.00 94.88 100 GLY A C 1
ATOM 777 O O . GLY A 1 100 ? -9.763 -13.846 -2.106 1.00 94.88 100 GLY A O 1
ATOM 778 N N . ASP A 1 101 ? -7.881 -14.860 -2.857 1.00 96.69 101 ASP A N 1
ATOM 779 C CA . ASP A 1 101 ? -6.952 -13.916 -2.258 1.00 96.69 101 ASP A CA 1
ATOM 780 C C . ASP A 1 101 ? -6.990 -12.571 -2.999 1.00 96.69 101 ASP A C 1
ATOM 782 O O . ASP A 1 101 ? -7.147 -12.475 -4.219 1.00 96.69 101 ASP A O 1
ATOM 786 N N . ILE A 1 102 ? -6.811 -11.472 -2.263 1.00 97.88 102 ILE A N 1
ATOM 787 C CA . ILE A 1 102 ? -6.667 -10.159 -2.895 1.00 97.88 102 ILE A CA 1
ATOM 788 C C . ILE A 1 102 ? -5.246 -10.003 -3.453 1.00 97.88 102 ILE A C 1
ATOM 790 O O . ILE A 1 102 ? -4.281 -9.851 -2.702 1.00 97.88 102 ILE A O 1
ATOM 794 N N . ASP A 1 103 ? -5.146 -9.942 -4.780 1.00 98.12 103 ASP A N 1
ATOM 795 C CA . ASP A 1 103 ? -3.932 -9.627 -5.533 1.00 98.12 103 ASP A CA 1
ATOM 796 C C . ASP A 1 103 ? -3.742 -8.116 -5.722 1.00 98.12 103 ASP A C 1
ATOM 798 O O . ASP A 1 103 ? -4.602 -7.293 -5.386 1.00 98.12 103 ASP A O 1
ATOM 802 N N . LEU A 1 104 ? -2.619 -7.729 -6.341 1.00 98.38 104 LEU A N 1
ATOM 803 C CA . LEU A 1 104 ? -2.352 -6.349 -6.749 1.00 98.38 104 LEU A CA 1
ATOM 804 C C . LEU A 1 104 ? -2.031 -6.236 -8.242 1.00 98.38 104 LEU A C 1
ATOM 806 O O . LEU A 1 104 ? -1.078 -6.827 -8.750 1.00 98.38 104 LEU A O 1
ATOM 810 N N . LEU A 1 105 ? -2.781 -5.373 -8.928 1.00 98.31 105 LEU A N 1
ATOM 811 C CA . LEU A 1 105 ? -2.432 -4.862 -10.246 1.00 98.31 105 LEU A CA 1
ATOM 812 C C . LEU A 1 105 ? -1.498 -3.657 -10.092 1.00 98.31 105 LEU A C 1
ATOM 814 O O . LEU A 1 105 ? -1.941 -2.566 -9.716 1.00 98.31 105 LEU A O 1
ATOM 818 N N . GLU A 1 106 ? -0.221 -3.848 -10.405 1.00 97.38 106 GLU A N 1
ATOM 819 C CA . GLU A 1 106 ? 0.787 -2.790 -10.436 1.00 97.38 106 GLU A CA 1
ATOM 820 C C . GLU A 1 106 ? 0.780 -2.093 -11.788 1.00 97.38 106 GLU A C 1
ATOM 822 O O . GLU A 1 106 ? 0.708 -2.719 -12.847 1.00 97.38 106 GLU A O 1
ATOM 827 N N . LYS A 1 107 ? 0.846 -0.764 -11.739 1.00 95.88 107 LYS A N 1
ATOM 828 C CA . LYS A 1 107 ? 0.975 0.078 -12.921 1.00 95.88 107 LYS A CA 1
ATOM 829 C C . LYS A 1 107 ? 1.958 1.208 -12.621 1.00 95.88 107 LYS A C 1
ATOM 831 O O . LYS A 1 107 ? 1.642 2.052 -11.783 1.00 95.88 107 LYS A O 1
ATOM 836 N N . PRO A 1 108 ? 3.078 1.343 -13.345 1.00 95.69 108 PRO A N 1
ATOM 837 C CA . PRO A 1 108 ? 3.933 2.510 -13.216 1.00 95.69 108 PRO A CA 1
ATOM 838 C C . PRO A 1 108 ? 3.356 3.724 -13.938 1.00 95.69 108 PRO A C 1
ATOM 840 O O . PRO A 1 108 ? 2.578 3.617 -14.895 1.00 95.69 108 PRO A O 1
ATOM 843 N N . TYR A 1 109 ? 3.772 4.919 -13.515 1.00 95.25 109 TYR A N 1
ATOM 844 C CA . TYR A 1 109 ? 3.466 6.147 -14.249 1.00 95.25 109 TYR A CA 1
ATOM 845 C C . TYR A 1 109 ? 4.272 6.220 -15.551 1.00 95.25 109 TYR A C 1
ATOM 847 O O . TYR A 1 109 ? 3.697 6.188 -16.639 1.00 95.25 109 TYR A O 1
ATOM 855 N N . ASN A 1 110 ? 5.604 6.287 -15.445 1.00 94.75 110 ASN A N 1
ATOM 856 C CA . ASN A 1 110 ? 6.498 6.344 -16.604 1.00 94.75 110 ASN A CA 1
ATOM 857 C C . ASN A 1 110 ? 7.810 5.557 -16.454 1.00 94.75 110 ASN A C 1
ATOM 859 O O . ASN A 1 110 ? 8.582 5.483 -17.410 1.00 94.75 110 ASN A O 1
ATOM 863 N N . TRP A 1 111 ? 8.073 4.963 -15.287 1.00 94.25 111 TRP A N 1
ATOM 864 C CA . TRP A 1 111 ? 9.187 4.037 -15.115 1.00 94.25 111 TRP A CA 1
ATOM 865 C C . TRP A 1 111 ? 8.923 2.756 -15.911 1.00 94.25 111 TRP A C 1
ATOM 867 O O . TRP A 1 111 ? 7.901 2.111 -15.710 1.00 94.25 111 TRP A O 1
ATOM 877 N N . GLU A 1 112 ? 9.818 2.435 -16.850 1.00 93.12 112 GLU A N 1
ATOM 878 C CA . GLU A 1 112 ? 9.734 1.248 -17.722 1.00 93.12 112 GLU A CA 1
ATOM 879 C C . GLU A 1 112 ? 8.385 1.063 -18.442 1.00 93.12 112 GLU A C 1
ATOM 881 O O . GLU A 1 112 ? 8.040 -0.030 -18.881 1.00 93.12 112 GLU A O 1
ATOM 886 N N . ALA A 1 113 ? 7.625 2.146 -18.618 1.00 92.00 113 ALA A N 1
ATOM 887 C CA . ALA A 1 113 ? 6.342 2.100 -19.301 1.00 92.00 113 ALA A CA 1
ATOM 888 C C . ALA A 1 113 ? 6.520 1.922 -20.832 1.00 92.00 113 ALA A C 1
ATOM 890 O O . ALA A 1 113 ? 7.446 2.502 -21.409 1.00 92.00 113 ALA A O 1
ATOM 891 N N . PRO A 1 114 ? 5.610 1.202 -21.525 1.00 93.12 114 PRO A N 1
ATOM 892 C CA . PRO A 1 114 ? 4.421 0.545 -20.985 1.00 93.12 114 PRO A CA 1
ATOM 893 C C . PRO A 1 114 ? 4.759 -0.785 -20.295 1.00 93.12 114 PRO A C 1
ATOM 895 O O . PRO A 1 114 ? 5.343 -1.680 -20.902 1.00 93.12 114 PRO A O 1
ATOM 898 N N . ARG A 1 115 ? 4.326 -0.915 -19.042 1.00 90.94 115 ARG A N 1
ATOM 899 C CA . ARG A 1 115 ? 4.455 -2.105 -18.200 1.00 90.94 115 ARG A CA 1
ATOM 900 C C . ARG A 1 115 ? 3.214 -2.212 -17.319 1.00 90.94 115 ARG A C 1
ATOM 902 O O . ARG A 1 115 ? 2.585 -1.192 -17.032 1.00 90.94 115 ARG A O 1
ATOM 909 N N . LEU A 1 116 ? 2.847 -3.437 -16.975 1.00 95.31 116 LEU A N 1
ATOM 910 C CA . LEU A 1 116 ? 1.769 -3.767 -16.055 1.00 95.31 116 LEU A CA 1
ATOM 911 C C . LEU A 1 116 ? 2.118 -5.122 -15.445 1.00 95.31 116 LEU A C 1
ATOM 913 O O . LEU A 1 116 ? 2.241 -6.092 -16.198 1.00 95.31 116 LEU A O 1
ATOM 917 N N . ASP A 1 117 ? 2.286 -5.179 -14.130 1.00 96.94 117 ASP A N 1
ATOM 918 C CA . ASP A 1 117 ? 2.562 -6.426 -13.422 1.00 96.94 117 ASP A CA 1
ATOM 919 C C . ASP A 1 117 ? 1.355 -6.852 -12.577 1.00 96.94 117 ASP A C 1
ATOM 921 O O . ASP A 1 117 ? 0.598 -6.027 -12.062 1.00 96.94 117 ASP A O 1
ATOM 925 N N . VAL A 1 118 ? 1.179 -8.164 -12.428 1.00 97.62 118 VAL A N 1
ATOM 926 C CA . VAL A 1 118 ? 0.221 -8.755 -11.488 1.00 97.62 118 VAL A CA 1
ATOM 927 C C . VAL A 1 118 ? 1.017 -9.424 -10.381 1.00 97.62 118 VAL A C 1
ATOM 929 O O . VAL A 1 118 ? 1.871 -10.272 -10.648 1.00 97.62 118 VAL A O 1
ATOM 932 N N . TRP A 1 119 ? 0.737 -9.023 -9.148 1.00 97.56 119 TRP A N 1
ATOM 933 C CA . TRP A 1 119 ? 1.343 -9.570 -7.945 1.00 97.56 119 TRP A CA 1
ATOM 934 C C . TRP A 1 119 ? 0.326 -10.478 -7.286 1.00 97.56 119 TRP A C 1
ATOM 936 O O . TRP A 1 119 ? -0.612 -9.987 -6.661 1.00 97.56 119 TRP A O 1
ATOM 946 N N . LEU A 1 120 ? 0.519 -11.781 -7.475 1.00 97.31 120 LEU A N 1
ATOM 947 C CA . LEU A 1 120 ? -0.368 -12.785 -6.911 1.00 97.31 120 LEU A CA 1
ATOM 948 C C . LEU A 1 120 ? -0.083 -12.949 -5.423 1.00 97.31 120 LEU A C 1
ATOM 950 O O . LEU A 1 120 ? 1.065 -13.203 -5.032 1.00 97.31 120 LEU A O 1
ATOM 954 N N . ASN A 1 121 ? -1.121 -12.793 -4.615 1.00 96.12 121 ASN A N 1
ATOM 955 C CA . ASN A 1 121 ? -1.102 -13.197 -3.224 1.00 96.12 121 ASN A CA 1
ATOM 956 C C . ASN A 1 121 ? -1.305 -14.716 -3.155 1.00 96.12 121 ASN A C 1
ATOM 958 O O . ASN A 1 121 ? -1.836 -15.322 -4.074 1.00 96.12 121 ASN A O 1
ATOM 962 N N . GLN A 1 122 ? -0.734 -15.357 -2.143 1.00 90.31 122 GLN A N 1
ATOM 963 C CA . GLN A 1 122 ? -0.803 -16.812 -1.967 1.00 90.31 122 GLN A CA 1
ATOM 964 C C . GLN A 1 122 ? -1.024 -17.121 -0.484 1.00 90.31 122 GLN A C 1
ATOM 966 O O . GLN A 1 122 ? -0.347 -17.983 0.096 1.00 90.31 122 GLN A O 1
ATOM 971 N N . ALA A 1 123 ? -1.885 -16.331 0.149 1.00 74.19 123 ALA A N 1
ATOM 972 C CA . ALA A 1 123 ? -2.235 -16.489 1.542 1.00 74.19 123 ALA A CA 1
ATOM 973 C C . ALA A 1 123 ? -3.061 -17.777 1.669 1.00 74.19 123 ALA A C 1
ATOM 975 O O . ALA A 1 123 ? -4.018 -18.027 0.952 1.00 74.19 123 ALA A O 1
ATOM 976 N N . ARG A 1 124 ? -2.620 -18.693 2.527 1.00 58.28 124 ARG A N 1
ATOM 977 C CA . ARG A 1 124 ? -3.343 -19.930 2.838 1.00 58.28 124 ARG A CA 1
ATOM 978 C C . ARG A 1 124 ? -3.154 -20.298 4.291 1.00 58.28 124 ARG A C 1
ATOM 980 O O . ARG A 1 124 ? -2.008 -20.146 4.780 1.00 58.28 124 ARG A O 1
#

pLDDT: mean 95.78, std 4.6, range [58.28, 98.69]

Secondary structure (DSSP, 8-state):
-EE--TTSEEEEEEEEE-SSSEEEEEEEEEEET--EEEEE-SSSSSS-EEEEE----TT--TT-EEEEEEE-SSS-EEEEEEEES---SS-EEE-SSSSSS-EEEE--SSTT-S--EEE-----

Radius of gyration: 14.64 Å; chains: 1; bounding box: 32×35×40 Å

Foldseek 3Di:
DWDADAQAWAWTWDWDDPPPDTDIDTPDRIAANWQDWDWDQQQPPPDIKIKIWHADDPNPPQQTWIWIWHDPPPPHTDIDTPDTRDGAHHKDWDPPPPPPGIKIWGQHPPVVPPDIDIGDRDRD